Protein AF-A0A6J5Y1E9-F1 (afdb_monomer_lite)

InterPro domains:
  IPR005162 Retrotransposon-derived protein PEG10, N-terminal capsid-like domain [PF03732] (35-124)

Sequence (134 aa):
MEFPRFCDGDDPLGWIYIAEHYFDYFSVPDAQKVKLASFHMEREALQWFQWLDCIHCFPRWEDFSKALCQEFGSSDLEGCAESLLKLKQTGSLRDYISEFRCLANRTRDMTPSILRSCFIGGLKKELRHDVKLL

Secondary structure (DSSP, 8-state):
-PPPPB-TT--HHHHHHHHHHHHHHTT--HHHHHHHHHTTB-HHHHHHHHHHHHH----SHHHHHHHHHHHHS-TTHHHHHHHHHH----S-HHHHHHHHHHHHHT-TT--HHHHHHHHHHHS-HHHHHHHHT-

Radius of gyration: 18.31 Å; chains: 1; bounding box: 54×23×41 Å

Foldseek 3Di:
DDQAADEAPDALLVNLVSLVVVCVVVVPDQQCSVVSRLVRYDDPRVVVVVVCVVVDDDSGPVVVSVVCCVVRNDPCLVCLVVCLQVAAPPDDPVVSVVSLVVSVSSHPPDDPVRSVVSSLVRYDPVVSVVVVVD

pLDDT: mean 83.64, std 11.68, range [48.41, 96.94]

Organism: Prunus armeniaca (NCBI:txid36596)

Structure (mmCIF, N/CA/C/O backbone):
data_AF-A0A6J5Y1E9-F1
#
_entry.id   AF-A0A6J5Y1E9-F1
#
loop_
_atom_site.group_PDB
_atom_site.id
_atom_site.type_symbol
_atom_site.label_atom_id
_atom_site.label_alt_id
_atom_site.label_comp_id
_atom_site.label_asym_id
_atom_site.label_entity_id
_atom_site.label_seq_id
_atom_site.pdbx_PDB_ins_code
_atom_site.Cartn_x
_atom_site.Cartn_y
_atom_site.Cartn_z
_atom_site.occupancy
_atom_site.B_iso_or_equiv
_atom_site.auth_seq_id
_atom_site.auth_comp_id
_atom_site.auth_asym_id
_atom_site.auth_atom_id
_atom_site.pdbx_PDB_model_num
ATOM 1 N N . MET A 1 1 ? -1.036 11.986 -12.984 1.00 78.69 1 MET A N 1
ATOM 2 C CA . MET A 1 1 ? -0.852 11.374 -11.654 1.00 78.69 1 MET A CA 1
ATOM 3 C C . MET A 1 1 ? 0.569 10.853 -11.624 1.00 78.69 1 MET A C 1
ATOM 5 O O . MET A 1 1 ? 0.957 10.192 -12.580 1.00 78.69 1 MET A O 1
ATOM 9 N N . GLU A 1 2 ? 1.351 11.235 -10.621 1.00 88.62 2 GLU A N 1
ATOM 10 C CA . GLU A 1 2 ? 2.734 10.770 -10.459 1.00 88.62 2 GLU A CA 1
ATOM 11 C C . GLU A 1 2 ? 2.762 9.517 -9.582 1.00 88.62 2 GLU A C 1
ATOM 13 O O . GLU A 1 2 ? 1.841 9.296 -8.791 1.00 88.62 2 GLU A O 1
ATOM 18 N N . PHE A 1 3 ? 3.782 8.678 -9.758 1.00 93.75 3 PHE A N 1
ATOM 19 C CA . PHE A 1 3 ? 3.959 7.489 -8.932 1.00 93.75 3 PHE A CA 1
ATOM 20 C C . PHE A 1 3 ? 4.412 7.908 -7.519 1.00 93.75 3 PHE A C 1
ATOM 22 O O . PHE A 1 3 ? 5.233 8.824 -7.399 1.00 93.75 3 PHE A O 1
ATOM 29 N N . PRO A 1 4 ? 3.878 7.302 -6.440 1.00 94.12 4 PRO A N 1
ATOM 30 C CA . PRO A 1 4 ? 4.185 7.733 -5.080 1.00 94.12 4 PRO A CA 1
ATOM 31 C C . PRO A 1 4 ? 5.651 7.471 -4.720 1.00 94.12 4 PRO A C 1
ATOM 33 O O . PRO A 1 4 ? 6.209 6.422 -5.040 1.00 94.12 4 PRO A O 1
ATOM 36 N N . ARG A 1 5 ? 6.264 8.404 -3.988 1.00 95.25 5 ARG A N 1
ATOM 37 C CA . ARG A 1 5 ? 7.600 8.218 -3.408 1.00 95.25 5 ARG A CA 1
ATOM 38 C C . ARG A 1 5 ? 7.533 7.465 -2.087 1.00 95.25 5 ARG A C 1
ATOM 40 O O . ARG A 1 5 ? 6.518 7.561 -1.404 1.00 95.25 5 ARG A O 1
ATOM 47 N N . PHE A 1 6 ? 8.597 6.734 -1.774 1.00 95.44 6 PHE A N 1
ATOM 48 C CA . PHE A 1 6 ? 8.753 6.000 -0.522 1.00 95.44 6 PHE A CA 1
ATOM 49 C C . PHE A 1 6 ? 10.094 6.338 0.127 1.00 95.44 6 PHE A C 1
ATOM 51 O O . PHE A 1 6 ? 11.146 6.186 -0.505 1.00 95.44 6 PHE A O 1
ATOM 58 N N . CYS A 1 7 ? 10.060 6.780 1.379 1.00 91.19 7 CYS A N 1
ATOM 59 C CA . CYS A 1 7 ? 11.239 7.038 2.196 1.00 91.19 7 CYS A CA 1
ATOM 60 C C . CYS A 1 7 ? 11.124 6.407 3.594 1.00 91.19 7 CYS A C 1
ATOM 62 O O . CYS A 1 7 ? 10.156 5.723 3.925 1.00 91.19 7 CYS A O 1
ATOM 64 N N . ASP A 1 8 ? 12.165 6.595 4.405 1.00 79.56 8 ASP A N 1
ATOM 65 C CA . ASP A 1 8 ? 12.201 6.114 5.782 1.00 79.56 8 ASP A CA 1
ATOM 66 C C . ASP A 1 8 ? 11.055 6.702 6.624 1.00 79.56 8 ASP A C 1
ATOM 68 O O . ASP A 1 8 ? 10.787 7.903 6.594 1.00 79.56 8 ASP A O 1
ATOM 72 N N . GLY A 1 9 ? 10.371 5.840 7.381 1.00 79.88 9 GLY A N 1
ATOM 73 C CA . GLY A 1 9 ? 9.253 6.222 8.251 1.00 79.88 9 GLY A CA 1
ATOM 74 C C . GLY A 1 9 ? 7.883 6.325 7.568 1.00 79.88 9 GLY A C 1
ATOM 75 O O . GLY A 1 9 ? 6.890 6.542 8.267 1.00 79.88 9 GLY A O 1
ATOM 76 N N . ASP A 1 10 ? 7.800 6.141 6.247 1.00 85.88 10 ASP A N 1
ATOM 77 C CA . ASP A 1 10 ? 6.521 6.035 5.540 1.00 85.88 10 ASP A CA 1
ATOM 78 C C . ASP A 1 10 ? 5.769 4.744 5.909 1.00 85.88 10 ASP A C 1
ATOM 80 O O . ASP A 1 10 ? 6.364 3.729 6.267 1.00 85.88 10 ASP A O 1
ATOM 84 N N . ASP A 1 11 ? 4.436 4.759 5.781 1.00 85.06 11 ASP A N 1
ATOM 85 C CA . ASP A 1 11 ? 3.608 3.557 5.931 1.00 85.06 11 ASP A CA 1
ATOM 86 C C . ASP A 1 11 ? 3.716 2.682 4.666 1.00 85.06 11 ASP A C 1
ATOM 88 O O . ASP A 1 11 ? 3.128 3.034 3.632 1.00 85.06 11 ASP A O 1
ATOM 92 N N . PRO A 1 12 ? 4.407 1.523 4.716 1.00 89.38 12 PRO A N 1
ATOM 93 C CA . PRO A 1 12 ? 4.584 0.684 3.537 1.00 89.38 12 PRO A CA 1
ATOM 94 C C . PRO A 1 12 ? 3.251 0.147 3.010 1.00 89.38 12 PRO A C 1
ATOM 96 O O . PRO A 1 12 ? 3.103 -0.018 1.801 1.00 89.38 12 PRO A O 1
ATOM 99 N N . LEU A 1 13 ? 2.254 -0.093 3.873 1.00 85.62 13 LEU A N 1
ATOM 100 C CA . LEU A 1 13 ? 0.940 -0.585 3.442 1.00 85.62 13 LEU A CA 1
ATOM 101 C C . LEU A 1 13 ? 0.182 0.482 2.658 1.00 85.62 13 LEU A C 1
ATOM 103 O O . LEU A 1 13 ? -0.348 0.201 1.581 1.00 85.62 13 LEU A O 1
ATOM 107 N N . GLY A 1 14 ? 0.154 1.705 3.189 1.00 87.25 14 GLY A N 1
ATOM 108 C CA . GLY A 1 14 ? -0.452 2.848 2.515 1.00 87.25 14 GLY A CA 1
ATOM 109 C C . GLY A 1 14 ? 0.214 3.132 1.171 1.00 87.25 14 GLY A C 1
ATOM 110 O O . GLY A 1 14 ? -0.473 3.349 0.172 1.00 87.25 14 GLY A O 1
ATOM 111 N N . TRP A 1 15 ? 1.544 3.061 1.118 1.00 93.31 15 TRP A N 1
ATOM 112 C CA . TRP A 1 15 ? 2.289 3.268 -0.118 1.00 93.31 15 TRP A CA 1
ATOM 113 C C . TRP A 1 15 ? 2.018 2.175 -1.165 1.00 93.31 15 TRP A C 1
ATOM 115 O O . TRP A 1 15 ? 1.703 2.503 -2.311 1.00 93.31 15 TRP A O 1
ATOM 125 N N . ILE A 1 16 ? 2.043 0.892 -0.771 1.00 92.19 16 ILE A N 1
ATOM 126 C CA . ILE A 1 16 ? 1.704 -0.245 -1.650 1.00 92.19 16 ILE A CA 1
ATOM 127 C C . ILE A 1 16 ? 0.298 -0.075 -2.233 1.00 92.19 16 ILE A C 1
ATOM 129 O O . ILE A 1 16 ? 0.118 -0.229 -3.437 1.00 92.19 16 ILE A O 1
ATOM 133 N N . TYR A 1 17 ? -0.684 0.303 -1.411 1.00 89.62 17 TYR A N 1
ATOM 134 C CA . TYR A 1 17 ? -2.064 0.504 -1.860 1.00 89.62 17 TYR A CA 1
ATOM 135 C C . TYR A 1 17 ? -2.182 1.578 -2.954 1.00 89.62 17 TYR A C 1
ATOM 137 O O . TYR A 1 17 ? -2.921 1.409 -3.928 1.00 89.62 17 TYR A O 1
ATOM 145 N N . ILE A 1 18 ? -1.455 2.691 -2.810 1.00 93.38 18 ILE A N 1
ATOM 146 C CA . ILE A 1 18 ? -1.438 3.766 -3.813 1.00 93.38 18 ILE A CA 1
ATOM 147 C C . ILE A 1 18 ? -0.707 3.300 -5.079 1.00 93.38 18 ILE A C 1
ATOM 149 O O . ILE A 1 18 ? -1.177 3.565 -6.187 1.00 93.38 18 ILE A O 1
ATOM 153 N N . ALA A 1 19 ? 0.410 2.582 -4.933 1.00 95.69 19 ALA A N 1
ATOM 154 C CA . ALA A 1 19 ? 1.153 2.015 -6.054 1.00 95.69 19 ALA A CA 1
ATOM 155 C C . ALA A 1 19 ? 0.301 1.023 -6.866 1.00 95.69 19 ALA A C 1
ATOM 157 O O . ALA A 1 19 ? 0.292 1.088 -8.093 1.00 95.69 19 ALA A O 1
ATOM 158 N N . GLU A 1 20 ? -0.472 0.159 -6.208 1.00 94.44 20 GLU A N 1
ATOM 159 C CA . GLU A 1 20 ? -1.371 -0.794 -6.870 1.00 94.44 20 GLU A CA 1
ATOM 160 C C . GLU A 1 20 ? -2.484 -0.099 -7.657 1.00 94.44 20 GLU A C 1
ATOM 162 O O . GLU A 1 20 ? -2.726 -0.460 -8.808 1.00 94.44 20 GLU A O 1
ATOM 167 N N . HIS A 1 21 ? -3.089 0.955 -7.097 1.00 93.94 21 HIS A N 1
ATOM 168 C CA . HIS A 1 21 ? -4.046 1.791 -7.831 1.00 93.94 21 HIS A CA 1
ATOM 169 C C . HIS A 1 21 ? -3.415 2.464 -9.048 1.00 93.94 21 HIS A C 1
ATOM 171 O O . HIS A 1 21 ? -4.034 2.532 -10.109 1.00 93.94 21 HIS A O 1
ATOM 177 N N . TYR A 1 22 ? -2.184 2.959 -8.907 1.00 96.62 22 TYR A N 1
ATOM 178 C CA . TYR A 1 22 ? -1.448 3.525 -10.030 1.00 96.62 22 TYR A CA 1
ATOM 179 C C . TYR A 1 22 ? -1.234 2.469 -11.119 1.00 96.62 22 TYR A C 1
ATOM 181 O O . TYR A 1 22 ? -1.493 2.725 -12.295 1.00 96.62 22 TYR A O 1
ATOM 189 N N . PHE A 1 23 ? -0.776 1.273 -10.743 1.00 96.62 23 PHE A N 1
ATOM 190 C CA . PHE A 1 23 ? -0.523 0.203 -11.698 1.00 96.62 23 PHE A CA 1
ATOM 191 C C . PHE A 1 23 ? -1.782 -0.234 -12.441 1.00 96.62 23 PHE A C 1
ATOM 193 O O . PHE A 1 23 ? -1.705 -0.447 -13.647 1.00 96.62 23 PHE A O 1
ATOM 200 N N . ASP A 1 24 ? -2.912 -0.346 -11.747 1.00 96.19 24 ASP A N 1
ATOM 201 C CA . ASP A 1 24 ? -4.198 -0.689 -12.353 1.00 96.19 24 ASP A CA 1
ATOM 202 C C . ASP A 1 24 ? -4.646 0.394 -13.345 1.00 96.19 24 ASP A C 1
ATOM 204 O O . ASP A 1 24 ? -4.855 0.123 -14.530 1.00 96.19 24 ASP A O 1
ATOM 208 N N . TYR A 1 25 ? -4.656 1.656 -12.901 1.00 96.25 25 TYR A N 1
ATOM 209 C CA . TYR A 1 25 ? -5.093 2.791 -13.715 1.00 96.25 25 TYR A CA 1
ATOM 210 C C . TYR A 1 25 ? -4.272 2.959 -15.002 1.00 96.25 25 TYR A C 1
ATOM 212 O O . TYR A 1 25 ? -4.825 3.234 -16.067 1.00 96.25 25 TYR A O 1
ATOM 220 N N . PHE A 1 26 ? -2.950 2.790 -14.921 1.00 96.94 26 PHE A N 1
ATOM 221 C CA . PHE A 1 26 ? -2.052 2.902 -16.074 1.00 96.94 26 PHE A CA 1
ATOM 222 C C . PHE A 1 26 ? -1.784 1.563 -16.775 1.00 96.94 26 PHE A C 1
ATOM 224 O O . PHE A 1 26 ? -1.006 1.531 -17.728 1.00 96.94 26 PHE A O 1
ATOM 231 N N . SER A 1 27 ? -2.414 0.469 -16.327 1.00 96.50 27 SER A N 1
ATOM 232 C CA . SER A 1 27 ? -2.208 -0.889 -16.852 1.00 96.50 27 SER A CA 1
ATOM 233 C C . SER A 1 27 ? -0.724 -1.279 -16.932 1.00 96.50 27 SER A C 1
ATOM 235 O O . SER A 1 27 ? -0.247 -1.808 -17.939 1.00 96.50 27 SER A O 1
ATOM 237 N N . VAL A 1 28 ? 0.028 -0.987 -15.867 1.00 96.44 28 VAL A N 1
ATOM 238 C CA . VAL A 1 28 ? 1.468 -1.257 -15.793 1.00 96.44 28 VAL A CA 1
ATOM 239 C C . VAL A 1 28 ? 1.707 -2.773 -15.784 1.00 96.44 28 VAL A C 1
ATOM 241 O O . VAL A 1 28 ? 1.202 -3.456 -14.887 1.00 96.44 28 VAL A O 1
ATOM 244 N N . PRO A 1 29 ? 2.499 -3.322 -16.727 1.00 95.75 29 PRO A N 1
ATOM 245 C CA . PRO A 1 29 ? 2.790 -4.752 -16.768 1.00 95.75 29 PRO A CA 1
ATOM 246 C C . PRO A 1 29 ? 3.474 -5.236 -15.486 1.00 95.75 29 PRO A C 1
ATOM 248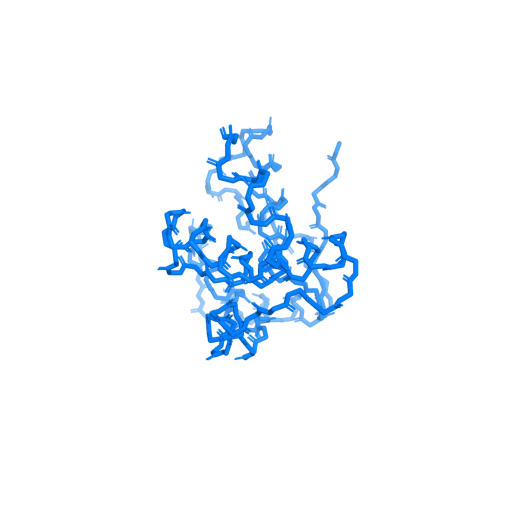 O O . PRO A 1 29 ? 4.388 -4.577 -14.991 1.00 95.75 29 PRO A O 1
ATOM 251 N N . ASP A 1 30 ? 3.109 -6.425 -14.996 1.00 92.00 30 ASP A N 1
ATOM 252 C CA . ASP A 1 30 ? 3.655 -6.992 -13.750 1.00 92.00 30 ASP A CA 1
ATOM 253 C C . ASP A 1 30 ? 5.187 -6.999 -13.706 1.00 92.00 30 ASP A C 1
ATOM 255 O O . ASP A 1 30 ? 5.783 -6.610 -12.702 1.00 92.00 30 ASP A O 1
ATOM 259 N N . ALA A 1 31 ? 5.825 -7.345 -14.827 1.00 91.06 31 ALA A N 1
ATOM 260 C CA . ALA A 1 31 ? 7.280 -7.382 -14.963 1.00 91.06 31 ALA A CA 1
ATOM 261 C C . ALA A 1 31 ? 7.964 -6.005 -14.813 1.00 91.06 31 ALA A C 1
ATOM 263 O O . ALA A 1 31 ? 9.180 -5.937 -14.652 1.00 91.06 31 ALA A O 1
ATOM 264 N N . GLN A 1 32 ? 7.211 -4.904 -14.896 1.00 93.56 32 GLN A N 1
ATOM 265 C CA . GLN A 1 32 ? 7.728 -3.538 -14.779 1.00 93.56 32 GLN A CA 1
ATOM 266 C C . GLN A 1 32 ? 7.437 -2.901 -13.416 1.00 93.56 32 GLN A C 1
ATOM 268 O O . GLN A 1 32 ? 8.093 -1.921 -13.071 1.00 93.56 32 GLN A O 1
ATOM 273 N N . LYS A 1 33 ? 6.504 -3.451 -12.625 1.00 95.06 33 LYS A N 1
ATOM 274 C CA . LYS A 1 33 ? 6.029 -2.846 -11.366 1.00 95.06 33 LYS A CA 1
ATOM 275 C C . LYS A 1 33 ? 7.154 -2.584 -10.368 1.00 95.06 33 LYS A C 1
ATOM 277 O O . LYS A 1 33 ? 7.313 -1.455 -9.918 1.00 95.06 33 LYS A O 1
ATOM 282 N N . VAL A 1 34 ? 7.970 -3.601 -10.075 1.00 94.00 34 VAL A N 1
ATOM 283 C CA . VAL A 1 34 ? 9.090 -3.491 -9.117 1.00 94.00 34 VAL A CA 1
ATOM 284 C C . VAL A 1 34 ? 10.113 -2.460 -9.588 1.00 94.00 34 VAL A C 1
ATOM 286 O O . VAL A 1 34 ? 10.532 -1.601 -8.821 1.00 94.00 34 VAL A O 1
ATOM 289 N N . LYS A 1 35 ? 10.457 -2.487 -10.879 1.00 91.88 35 LYS A N 1
ATOM 290 C CA . LYS A 1 35 ? 11.413 -1.542 -11.463 1.00 91.88 35 LYS A CA 1
ATOM 291 C C . LYS A 1 35 ? 10.890 -0.102 -11.455 1.00 91.88 35 LYS A C 1
ATOM 293 O O . LYS A 1 35 ? 11.650 0.831 -11.216 1.00 91.88 35 LYS A O 1
ATOM 298 N N . LEU A 1 36 ? 9.596 0.094 -11.705 1.00 94.88 36 LEU A N 1
ATOM 299 C CA . LEU A 1 36 ? 8.969 1.411 -11.613 1.00 94.88 36 LEU A CA 1
ATOM 300 C C . LEU A 1 36 ? 8.976 1.924 -10.165 1.00 94.88 36 LEU A C 1
ATOM 302 O O . LEU A 1 36 ? 9.366 3.066 -9.919 1.00 94.88 36 LEU A O 1
ATOM 306 N N . ALA A 1 37 ? 8.613 1.060 -9.218 1.00 94.81 37 ALA A N 1
ATOM 307 C CA . ALA A 1 37 ? 8.656 1.341 -7.790 1.00 94.81 37 ALA A CA 1
ATOM 308 C C . ALA A 1 37 ? 10.057 1.736 -7.305 1.00 94.81 37 ALA A C 1
ATOM 310 O O . ALA A 1 37 ? 10.195 2.736 -6.604 1.00 94.81 37 ALA A O 1
ATOM 311 N N . SER A 1 38 ? 11.101 1.020 -7.733 1.00 92.25 38 SER A N 1
ATOM 312 C CA . SER A 1 38 ? 12.475 1.296 -7.298 1.00 92.25 38 SER A CA 1
ATOM 313 C C . SER A 1 38 ? 12.980 2.684 -7.687 1.00 92.25 38 SER A C 1
ATOM 315 O O . SER A 1 38 ? 13.793 3.258 -6.971 1.00 92.25 38 SER A O 1
ATOM 317 N N . PHE A 1 39 ? 12.484 3.265 -8.789 1.00 93.50 39 PHE A N 1
ATOM 318 C CA . PHE A 1 39 ? 12.851 4.635 -9.176 1.00 93.50 39 PHE A CA 1
ATOM 319 C C . PHE A 1 39 ? 12.335 5.704 -8.210 1.00 93.50 39 PHE A C 1
ATOM 321 O O . PHE A 1 39 ? 12.815 6.833 -8.243 1.00 93.50 39 PHE A O 1
ATOM 328 N N . HIS A 1 40 ? 11.358 5.359 -7.374 1.00 95.38 40 HIS A N 1
ATOM 329 C CA . HIS A 1 40 ? 10.692 6.278 -6.457 1.00 95.38 40 HIS A CA 1
ATOM 330 C C . HIS A 1 40 ? 11.029 5.971 -4.992 1.00 95.38 40 HIS A C 1
ATOM 332 O O . HIS A 1 40 ? 10.393 6.508 -4.086 1.00 95.38 40 HIS A O 1
ATOM 338 N N . MET A 1 41 ? 12.034 5.121 -4.764 1.00 94.12 41 MET A N 1
ATOM 339 C CA . MET A 1 41 ? 12.611 4.881 -3.448 1.00 94.12 41 MET A CA 1
ATOM 340 C C . MET A 1 41 ? 13.702 5.901 -3.166 1.00 94.12 41 MET A C 1
ATOM 342 O O . MET A 1 41 ? 14.577 6.148 -3.997 1.00 94.12 41 MET A O 1
ATOM 346 N N . GLU A 1 42 ? 13.669 6.477 -1.972 1.00 94.00 42 GLU A N 1
ATOM 347 C CA . GLU A 1 42 ? 14.630 7.482 -1.539 1.00 94.00 42 GLU A CA 1
ATOM 348 C C . GLU A 1 42 ? 15.330 7.048 -0.243 1.00 94.00 42 GLU A C 1
ATOM 350 O O . GLU A 1 42 ? 14.818 6.245 0.537 1.00 94.00 42 GLU A O 1
ATOM 355 N N . ARG A 1 43 ? 16.517 7.616 0.007 1.00 92.81 43 ARG A N 1
ATOM 356 C CA . ARG A 1 43 ? 17.247 7.500 1.283 1.00 92.81 43 ARG A CA 1
ATOM 357 C C . ARG A 1 43 ? 17.532 6.048 1.693 1.00 92.81 43 ARG A C 1
ATOM 359 O O . ARG A 1 43 ? 18.202 5.328 0.955 1.00 92.81 43 ARG A O 1
ATOM 366 N N . GLU A 1 44 ? 17.119 5.646 2.891 1.00 91.62 44 GLU A N 1
ATOM 367 C CA . GLU A 1 44 ? 17.346 4.308 3.438 1.00 91.62 44 GLU A CA 1
ATOM 368 C C . GLU A 1 44 ? 16.636 3.231 2.610 1.00 91.62 44 GLU A C 1
ATOM 370 O O . GLU A 1 44 ? 17.241 2.206 2.308 1.00 91.62 44 GLU A O 1
ATOM 375 N N . ALA A 1 45 ? 15.422 3.506 2.117 1.00 92.44 45 ALA A N 1
ATOM 376 C CA . ALA A 1 45 ? 14.697 2.585 1.244 1.00 92.44 45 ALA A CA 1
ATOM 377 C C . ALA A 1 45 ? 15.440 2.304 -0.070 1.00 92.44 45 ALA A C 1
ATOM 379 O O . ALA A 1 45 ? 15.456 1.168 -0.546 1.00 92.44 45 ALA A O 1
ATOM 380 N N . LEU A 1 46 ? 16.111 3.313 -0.636 1.00 92.75 46 LEU A N 1
ATOM 381 C CA . LEU A 1 46 ? 16.942 3.124 -1.826 1.00 92.75 46 LEU A CA 1
ATOM 382 C C . LEU A 1 46 ? 18.174 2.260 -1.532 1.00 92.75 46 LEU A C 1
ATOM 384 O O . LEU A 1 46 ? 18.496 1.373 -2.319 1.00 92.75 46 LEU A O 1
ATOM 388 N N . GLN A 1 47 ? 18.858 2.502 -0.410 1.00 91.31 47 GLN A N 1
ATOM 389 C CA . GLN A 1 47 ? 20.028 1.712 -0.004 1.00 91.31 47 GLN A CA 1
ATOM 390 C C . GLN A 1 47 ? 19.654 0.246 0.243 1.00 91.31 47 GLN A C 1
ATOM 392 O O . GLN A 1 47 ? 20.342 -0.658 -0.232 1.00 91.31 47 GLN A O 1
ATOM 397 N N . TRP A 1 48 ? 18.531 0.015 0.921 1.00 90.94 48 TRP A N 1
ATOM 398 C CA . TRP A 1 48 ? 17.962 -1.312 1.130 1.00 90.94 48 TRP A CA 1
ATOM 399 C C . TRP A 1 48 ? 17.652 -2.014 -0.194 1.00 90.94 48 TRP A C 1
ATOM 401 O O . TRP A 1 48 ? 18.062 -3.157 -0.398 1.00 90.94 48 TRP A O 1
ATOM 411 N N . PHE A 1 49 ? 17.006 -1.318 -1.135 1.00 89.81 49 PHE A N 1
ATOM 412 C CA . PHE A 1 49 ? 16.703 -1.888 -2.445 1.00 89.81 49 PHE A CA 1
ATOM 413 C C . PHE A 1 49 ? 17.968 -2.223 -3.241 1.00 89.81 49 PHE A C 1
ATOM 415 O O . PHE A 1 49 ? 18.037 -3.284 -3.852 1.00 89.81 49 PHE A O 1
ATOM 422 N N . GLN A 1 50 ? 18.988 -1.360 -3.211 1.00 89.69 50 GLN A N 1
ATOM 423 C CA . GLN A 1 50 ? 20.273 -1.619 -3.869 1.00 89.69 50 GLN A CA 1
ATOM 424 C C . GLN A 1 50 ? 20.975 -2.854 -3.300 1.00 89.69 50 GLN A C 1
ATOM 426 O O . GLN A 1 50 ? 21.534 -3.649 -4.057 1.00 89.69 50 GLN A O 1
ATOM 431 N N . TRP A 1 51 ? 20.945 -3.026 -1.975 1.00 87.12 51 TRP A N 1
ATOM 432 C CA . TRP A 1 51 ? 21.477 -4.222 -1.330 1.00 87.12 51 TRP A CA 1
ATOM 433 C C . TRP A 1 51 ? 20.693 -5.469 -1.750 1.00 87.12 51 TRP A C 1
ATOM 435 O O . TRP A 1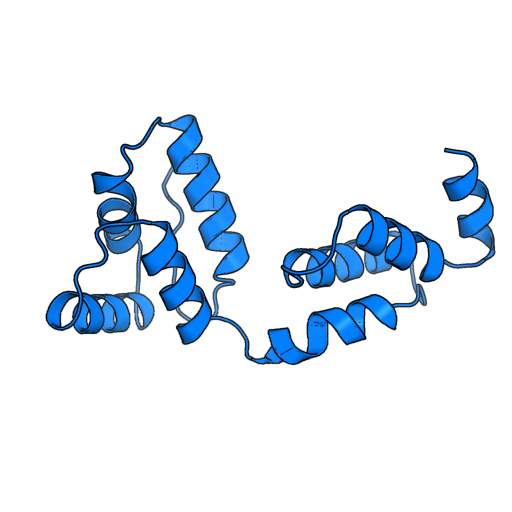 51 ? 21.309 -6.459 -2.142 1.00 87.12 51 TRP A O 1
ATOM 445 N N . LEU A 1 52 ? 19.358 -5.394 -1.750 1.00 82.81 52 LEU A N 1
ATOM 446 C CA . LEU A 1 52 ? 18.483 -6.4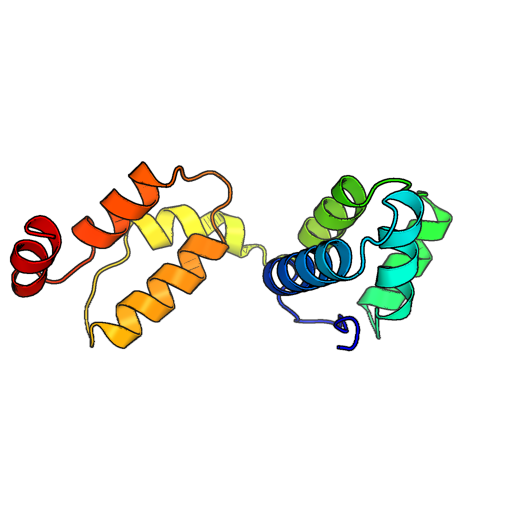82 -2.183 1.00 82.81 52 LEU A CA 1
ATOM 447 C C . LEU A 1 52 ? 18.706 -6.876 -3.637 1.00 82.81 52 LEU A C 1
ATOM 449 O O . LEU A 1 52 ? 18.869 -8.059 -3.889 1.00 82.81 52 LEU A O 1
ATOM 453 N N . ASP A 1 53 ? 18.792 -5.927 -4.568 1.00 81.62 53 ASP A N 1
ATOM 454 C CA . ASP A 1 53 ? 19.010 -6.202 -5.997 1.00 81.62 53 ASP A CA 1
ATOM 455 C C . ASP A 1 53 ? 20.335 -6.955 -6.250 1.00 81.62 53 ASP A C 1
ATOM 457 O O . ASP A 1 53 ? 20.444 -7.751 -7.183 1.00 81.62 53 ASP A O 1
ATOM 461 N N . CYS A 1 54 ? 21.331 -6.787 -5.368 1.00 78.25 54 CYS A N 1
ATOM 462 C CA . CYS A 1 54 ? 22.597 -7.525 -5.431 1.00 78.25 54 CYS A CA 1
ATOM 463 C C . CYS A 1 54 ? 22.489 -8.991 -4.974 1.00 78.25 54 CYS A C 1
ATOM 465 O O . CYS A 1 54 ? 23.304 -9.816 -5.390 1.00 78.25 54 CYS A O 1
ATOM 467 N N . ILE A 1 55 ? 21.532 -9.322 -4.102 1.00 72.38 55 ILE A N 1
ATOM 468 C CA . ILE A 1 55 ? 21.390 -10.660 -3.494 1.00 72.38 55 ILE A CA 1
ATOM 469 C C . ILE A 1 55 ? 20.170 -11.431 -4.011 1.00 72.38 55 ILE A C 1
ATOM 471 O O . ILE A 1 55 ? 20.170 -12.662 -4.031 1.00 72.38 55 ILE A O 1
ATOM 475 N N . HIS A 1 56 ? 19.140 -10.715 -4.451 1.00 67.44 56 HIS A N 1
ATOM 476 C CA . HIS A 1 56 ? 17.838 -11.222 -4.840 1.00 67.44 56 HIS A CA 1
ATOM 477 C C . HIS A 1 56 ? 17.245 -10.355 -5.949 1.00 67.44 56 HIS A C 1
ATOM 479 O O . HIS A 1 56 ? 17.054 -9.154 -5.804 1.00 67.44 56 HIS A O 1
ATOM 485 N N . CYS A 1 57 ? 16.845 -10.991 -7.046 1.00 67.94 57 CYS A N 1
ATOM 486 C CA . CYS A 1 57 ? 15.962 -10.346 -8.005 1.00 67.94 57 CYS A CA 1
ATOM 487 C C . CYS A 1 57 ? 14.521 -10.653 -7.581 1.00 67.94 57 CYS A C 1
ATOM 489 O O . CYS A 1 57 ? 14.169 -11.828 -7.466 1.00 67.94 57 CYS A O 1
ATOM 491 N N . PHE A 1 58 ? 13.691 -9.634 -7.345 1.00 67.50 58 PHE A N 1
ATOM 492 C CA . PHE A 1 58 ? 12.246 -9.819 -7.182 1.00 67.50 58 PHE A CA 1
ATOM 493 C C . PHE A 1 58 ? 11.564 -9.667 -8.544 1.00 67.50 58 PHE A C 1
ATOM 495 O O . PHE A 1 58 ? 11.240 -8.547 -8.943 1.00 67.50 58 PHE A O 1
ATOM 502 N N . PRO A 1 59 ? 11.303 -10.760 -9.287 1.00 69.56 59 PRO A N 1
ATOM 503 C CA . PRO A 1 59 ? 10.590 -10.655 -10.556 1.00 69.56 59 PRO A CA 1
ATOM 504 C C . PRO A 1 59 ? 9.109 -10.303 -10.366 1.00 69.56 59 PRO A C 1
ATOM 506 O O . PRO A 1 59 ? 8.433 -9.974 -11.338 1.00 69.56 59 PRO A O 1
ATOM 509 N N . ARG A 1 60 ? 8.581 -10.418 -9.140 1.00 87.88 60 ARG A N 1
ATOM 510 C CA . ARG A 1 60 ? 7.156 -10.278 -8.836 1.00 87.88 60 ARG A CA 1
ATOM 511 C C . ARG A 1 60 ? 6.926 -9.199 -7.792 1.00 87.88 60 ARG A C 1
ATOM 513 O O . ARG A 1 60 ? 7.588 -9.171 -6.758 1.00 87.88 60 ARG A O 1
ATOM 520 N N . TRP A 1 61 ? 5.926 -8.364 -8.065 1.00 93.12 61 TRP A N 1
ATOM 521 C CA . TRP A 1 61 ? 5.461 -7.319 -7.156 1.00 93.12 61 TRP A CA 1
ATOM 522 C C . TRP A 1 61 ? 5.145 -7.872 -5.765 1.00 93.12 61 TRP A C 1
ATOM 524 O O . TRP A 1 61 ? 5.659 -7.350 -4.788 1.00 93.12 61 TRP A O 1
ATOM 534 N N . GLU A 1 62 ? 4.401 -8.977 -5.676 1.00 89.19 62 GLU A N 1
ATOM 535 C CA . GLU A 1 62 ? 3.986 -9.568 -4.396 1.00 89.19 62 GLU A CA 1
ATOM 536 C C . GLU A 1 62 ? 5.151 -9.890 -3.451 1.00 89.19 62 GLU A C 1
ATOM 538 O O . GLU A 1 62 ? 5.033 -9.706 -2.239 1.00 89.19 62 GLU A O 1
ATOM 543 N N . ASP A 1 63 ? 6.268 -10.380 -3.991 1.00 88.00 63 ASP A N 1
ATOM 544 C CA . ASP A 1 63 ? 7.438 -10.746 -3.192 1.00 88.00 63 ASP A CA 1
ATOM 545 C C . ASP A 1 63 ? 8.165 -9.490 -2.699 1.00 88.00 63 ASP A C 1
ATOM 547 O O . ASP A 1 63 ? 8.505 -9.387 -1.519 1.00 88.00 63 ASP A O 1
ATOM 551 N N . PHE A 1 64 ? 8.301 -8.491 -3.573 1.00 91.50 64 PHE A N 1
ATOM 552 C CA . PHE A 1 64 ? 8.834 -7.178 -3.220 1.00 91.50 64 PHE A CA 1
ATOM 553 C C . PHE A 1 64 ? 7.981 -6.476 -2.150 1.00 91.50 64 PHE A C 1
ATOM 555 O O . PHE A 1 64 ? 8.519 -5.995 -1.156 1.00 91.50 64 PHE A O 1
ATOM 562 N N . SER A 1 65 ? 6.652 -6.461 -2.295 1.00 90.56 65 SER A N 1
ATOM 563 C CA . SER A 1 65 ? 5.726 -5.847 -1.334 1.00 90.56 65 SER A CA 1
ATOM 564 C C . SER A 1 65 ? 5.815 -6.496 0.047 1.00 90.56 65 SER A C 1
ATOM 566 O O . SER A 1 65 ? 5.730 -5.811 1.066 1.00 90.56 65 SER A O 1
ATOM 568 N N . LYS A 1 66 ? 5.994 -7.824 0.103 1.00 86.31 66 LYS A N 1
ATOM 569 C CA . LYS A 1 66 ? 6.197 -8.550 1.365 1.00 86.31 66 LYS A CA 1
ATOM 570 C C . LYS A 1 66 ? 7.520 -8.165 2.018 1.00 86.31 66 LYS A C 1
ATOM 572 O O . LYS A 1 66 ? 7.504 -7.841 3.202 1.00 86.31 66 LYS A O 1
ATOM 577 N N . ALA A 1 67 ? 8.618 -8.161 1.261 1.00 88.00 67 ALA A N 1
ATOM 578 C CA . ALA A 1 67 ? 9.931 -7.767 1.768 1.00 88.00 67 ALA A CA 1
ATOM 579 C C . ALA A 1 67 ? 9.928 -6.314 2.275 1.00 88.00 67 ALA A C 1
ATOM 581 O O . ALA A 1 67 ? 10.423 -6.043 3.364 1.00 88.00 67 ALA A O 1
ATOM 582 N N . LEU A 1 68 ? 9.279 -5.400 1.546 1.00 90.06 68 LEU A N 1
ATOM 583 C CA . LEU A 1 68 ? 9.132 -4.000 1.950 1.00 90.06 68 LEU A CA 1
ATOM 584 C C . LEU A 1 68 ? 8.418 -3.869 3.299 1.00 90.06 68 LEU A C 1
ATOM 586 O O . LEU A 1 68 ? 8.865 -3.134 4.174 1.00 90.06 68 LEU A O 1
ATOM 590 N N . CYS A 1 69 ? 7.316 -4.600 3.484 1.00 86.69 69 CYS A N 1
ATOM 591 C CA . CYS A 1 69 ? 6.605 -4.619 4.760 1.00 86.69 69 CYS A CA 1
ATOM 592 C C . CYS A 1 69 ? 7.402 -5.288 5.886 1.00 86.69 69 CYS A C 1
ATOM 594 O O . CYS A 1 69 ? 7.150 -4.975 7.040 1.00 86.69 69 CYS A O 1
ATOM 596 N N . GLN A 1 70 ? 8.301 -6.226 5.589 1.00 85.12 70 GLN A N 1
ATOM 597 C CA . GLN A 1 70 ? 9.146 -6.850 6.611 1.00 85.12 70 GLN A CA 1
ATOM 598 C C . GLN A 1 70 ? 10.241 -5.902 7.095 1.00 85.12 70 GLN A C 1
ATOM 600 O O . GLN A 1 70 ? 10.529 -5.883 8.286 1.00 85.12 70 GLN A O 1
ATOM 605 N N . GLU A 1 71 ? 10.817 -5.114 6.188 1.00 87.81 71 GLU A N 1
ATOM 606 C CA . GLU A 1 71 ? 11.877 -4.164 6.524 1.00 87.81 71 GLU A CA 1
ATOM 607 C C . GLU A 1 71 ? 11.328 -2.892 7.183 1.00 87.81 71 GLU A C 1
ATOM 609 O O . GLU A 1 71 ? 11.794 -2.476 8.239 1.00 87.81 71 GLU A O 1
ATOM 614 N N . PHE A 1 72 ? 10.321 -2.273 6.558 1.00 87.88 72 PHE A N 1
ATOM 615 C CA . PHE A 1 72 ? 9.821 -0.947 6.941 1.00 87.88 72 PHE A CA 1
ATOM 616 C C . PHE A 1 72 ? 8.462 -0.991 7.641 1.00 87.88 72 PHE A C 1
ATOM 618 O O . PHE A 1 72 ? 7.925 0.044 8.036 1.00 87.88 72 PHE A O 1
ATOM 625 N N . GLY A 1 73 ? 7.857 -2.173 7.776 1.00 79.69 73 GLY A N 1
ATOM 626 C CA . GLY A 1 73 ? 6.631 -2.315 8.549 1.00 79.69 73 GLY A CA 1
ATOM 627 C C . GLY A 1 73 ? 6.911 -2.097 10.027 1.00 79.69 73 GLY A C 1
ATOM 628 O O . GLY A 1 73 ? 7.876 -2.617 10.579 1.00 79.69 73 GLY A O 1
ATOM 629 N N . SER A 1 74 ? 6.040 -1.346 10.697 1.00 67.94 74 SER A N 1
ATOM 630 C CA . SER A 1 74 ? 6.106 -1.236 12.150 1.00 67.94 74 SER A CA 1
ATOM 631 C C . SER A 1 74 ? 5.915 -2.622 12.777 1.00 67.94 74 SER A C 1
ATOM 633 O O . SER A 1 74 ? 4.937 -3.312 12.474 1.00 67.94 74 SER A O 1
ATOM 635 N N . SER A 1 75 ? 6.793 -2.997 13.710 1.00 56.44 75 SER A N 1
ATOM 636 C CA . SER A 1 75 ? 6.638 -4.196 14.552 1.00 56.44 75 SER A CA 1
ATOM 637 C C . SER A 1 75 ? 5.301 -4.224 15.307 1.00 56.44 75 SER A C 1
ATOM 639 O O . SER A 1 75 ? 4.826 -5.280 15.708 1.00 56.44 75 SER A O 1
ATOM 641 N N . ASP A 1 76 ? 4.646 -3.067 15.447 1.00 52.84 76 ASP A N 1
ATOM 642 C CA . ASP A 1 76 ? 3.329 -2.888 16.069 1.00 52.84 76 ASP A CA 1
ATOM 643 C C . ASP A 1 76 ? 2.185 -3.632 15.352 1.00 52.84 76 ASP A C 1
ATOM 645 O O . ASP A 1 76 ? 1.074 -3.734 15.886 1.00 52.84 76 ASP A O 1
ATOM 649 N N . LEU A 1 77 ? 2.434 -4.190 14.160 1.00 52.03 77 LEU A N 1
ATOM 650 C CA . LEU A 1 77 ? 1.522 -5.133 13.506 1.00 52.03 77 LEU A CA 1
ATOM 651 C C . LEU A 1 77 ? 1.146 -6.298 14.439 1.00 52.03 77 LEU A C 1
ATOM 653 O O . LEU A 1 77 ? -0.015 -6.714 14.443 1.00 52.03 77 LEU A O 1
ATOM 657 N N . GLU A 1 78 ? 2.070 -6.736 15.305 1.00 50.03 78 GLU A N 1
ATOM 658 C CA . GLU A 1 78 ? 1.865 -7.822 16.277 1.00 50.03 78 GLU A CA 1
ATOM 659 C C . GLU A 1 78 ? 0.843 -7.502 17.392 1.00 50.03 78 GLU A C 1
ATOM 661 O O . GLU A 1 78 ? 0.449 -8.388 18.144 1.00 50.03 78 GLU A O 1
ATOM 666 N N . GLY A 1 79 ? 0.324 -6.271 17.468 1.00 62.31 79 GLY A N 1
ATOM 667 C CA . GLY A 1 79 ? -0.713 -5.867 18.428 1.00 62.31 79 GLY A CA 1
ATOM 668 C C . GLY A 1 79 ? -1.950 -5.221 17.801 1.00 62.31 79 GLY A C 1
ATOM 669 O O . GLY A 1 79 ? -2.904 -4.905 18.519 1.00 62.31 79 GLY A O 1
ATOM 670 N N . CYS A 1 80 ? -1.976 -5.011 16.480 1.00 68.88 80 CYS A N 1
ATOM 671 C CA . CYS A 1 80 ? -3.065 -4.290 15.811 1.00 68.88 80 CYS A CA 1
ATOM 672 C C . CYS A 1 80 ? -4.398 -5.048 15.897 1.00 68.88 80 CYS A C 1
ATOM 674 O O . CYS A 1 80 ? -5.434 -4.442 16.165 1.00 68.88 80 CYS A O 1
ATOM 676 N N . ALA A 1 81 ? -4.371 -6.377 15.750 1.00 72.25 81 ALA A N 1
ATOM 677 C CA . ALA A 1 81 ? -5.553 -7.229 15.881 1.00 72.25 81 ALA A CA 1
ATOM 678 C C . ALA A 1 81 ? -6.155 -7.170 17.293 1.00 72.25 81 ALA A C 1
ATOM 680 O O . ALA A 1 81 ? -7.362 -6.985 17.457 1.00 72.25 81 ALA A O 1
ATOM 681 N N . GLU A 1 82 ? -5.311 -7.266 18.321 1.00 77.00 82 GLU A N 1
ATOM 682 C CA . GLU A 1 82 ? -5.750 -7.133 19.709 1.00 77.00 82 GLU A CA 1
ATOM 683 C C . GLU A 1 82 ? -6.271 -5.733 20.024 1.00 77.00 82 GLU A C 1
ATOM 685 O O . GLU A 1 82 ? -7.297 -5.587 20.691 1.00 77.00 82 GLU A O 1
ATOM 690 N N . SER A 1 83 ? -5.575 -4.707 19.536 1.00 81.69 83 SER A N 1
ATOM 691 C CA . SER A 1 83 ? -5.961 -3.308 19.713 1.00 81.69 83 SER A CA 1
ATOM 692 C C . SER A 1 83 ? -7.312 -3.037 19.057 1.00 81.69 83 SER A C 1
ATOM 694 O O . SER A 1 83 ? -8.178 -2.421 19.674 1.00 81.69 83 SER A O 1
ATOM 696 N N . LEU A 1 84 ? -7.553 -3.587 17.861 1.00 84.25 84 LEU A N 1
ATOM 697 C CA . LEU A 1 84 ? -8.832 -3.477 17.161 1.00 84.25 84 LEU A CA 1
ATOM 698 C C . LEU A 1 84 ? -9.966 -4.187 17.916 1.00 84.25 84 LEU A C 1
ATOM 700 O O . LEU A 1 84 ? -11.062 -3.639 18.034 1.00 84.25 84 LEU A O 1
ATOM 704 N N . LEU A 1 85 ? -9.710 -5.379 18.469 1.00 82.75 85 LEU A N 1
ATOM 705 C CA . LEU A 1 85 ? -10.683 -6.119 19.288 1.00 82.75 85 LEU A CA 1
ATOM 706 C C . LEU A 1 85 ? -11.045 -5.366 20.578 1.00 82.75 85 LEU A C 1
ATOM 708 O O . LEU A 1 85 ? -12.196 -5.395 21.029 1.00 82.75 85 LEU A O 1
ATOM 712 N N . LYS A 1 86 ? -10.063 -4.685 21.179 1.00 87.06 86 LYS A N 1
ATOM 713 C CA . LYS A 1 86 ? -10.218 -3.917 22.422 1.00 87.06 86 LYS A CA 1
ATOM 714 C C . LYS A 1 86 ? -10.737 -2.494 22.184 1.00 87.06 86 LYS A C 1
ATOM 716 O O . LYS A 1 86 ? -11.188 -1.871 23.145 1.00 87.06 86 LYS A O 1
ATOM 721 N N . LEU A 1 87 ? -10.741 -1.996 20.944 1.00 89.06 87 LEU A N 1
ATOM 722 C CA . LEU A 1 87 ? -11.100 -0.616 20.622 1.00 89.06 87 LEU A CA 1
ATOM 723 C C . LEU A 1 87 ? -12.524 -0.268 21.090 1.00 89.06 87 LEU A C 1
ATOM 725 O O . LEU A 1 87 ? -13.506 -0.946 20.762 1.00 89.06 87 LEU A O 1
ATOM 729 N N . LYS A 1 88 ? -12.644 0.827 21.850 1.00 90.88 88 LYS A N 1
ATOM 730 C CA . LYS A 1 88 ? -13.915 1.387 22.328 1.00 90.88 88 LYS A CA 1
ATOM 731 C C . LYS A 1 88 ? -13.997 2.869 22.001 1.00 90.88 88 LYS A C 1
ATOM 733 O O . LYS A 1 88 ? -13.049 3.613 22.213 1.00 90.88 88 LYS A O 1
ATOM 738 N N . GLN A 1 89 ? -15.167 3.309 21.555 1.00 90.19 89 GLN A N 1
ATOM 739 C CA . GLN A 1 89 ? -15.452 4.722 21.356 1.00 90.19 89 GLN A CA 1
ATOM 740 C C . GLN A 1 89 ? -15.530 5.438 22.713 1.00 90.19 89 GLN A C 1
ATOM 742 O O . GLN A 1 89 ? -16.530 5.339 23.425 1.00 90.19 89 GLN A O 1
ATOM 747 N N . THR A 1 90 ? -14.499 6.206 23.052 1.00 88.62 90 THR A N 1
ATOM 748 C CA . THR A 1 90 ? -14.467 7.077 24.240 1.00 88.62 90 THR A CA 1
ATOM 749 C C . THR A 1 90 ? -14.880 8.510 23.886 1.00 88.62 90 THR A C 1
ATOM 751 O O . THR A 1 90 ? -15.732 9.101 24.555 1.00 88.62 90 THR A O 1
ATOM 754 N N . GLY A 1 91 ? -14.356 9.034 22.776 1.00 86.19 91 GLY A N 1
ATOM 755 C CA . GLY A 1 91 ? -14.595 10.387 22.272 1.00 86.19 91 GLY A CA 1
ATOM 756 C C . GLY A 1 91 ? -15.704 10.494 21.221 1.00 86.19 91 GLY A C 1
ATOM 757 O O . GLY A 1 91 ? -16.790 9.906 21.355 1.00 86.19 91 GLY A O 1
ATOM 758 N N . SER A 1 92 ? -15.437 11.295 20.186 1.00 89.62 92 SER A N 1
ATOM 759 C CA . SER A 1 92 ? -16.359 11.504 19.072 1.00 89.62 92 SER A CA 1
ATOM 760 C C . SER A 1 92 ? -16.438 10.267 18.170 1.00 89.62 92 SER A C 1
ATOM 762 O O . SER A 1 92 ? -15.550 9.413 18.158 1.00 89.62 92 SER A O 1
ATOM 764 N N . LEU A 1 93 ? -17.519 10.156 17.394 1.00 86.38 93 LEU A N 1
ATOM 765 C CA . LEU A 1 93 ? -17.645 9.088 16.399 1.00 86.38 93 LEU A CA 1
ATOM 766 C C . LEU A 1 93 ? -16.577 9.211 15.300 1.00 86.38 93 LEU A C 1
ATOM 768 O O . LEU A 1 93 ? -16.087 8.199 14.809 1.00 86.38 93 LEU A O 1
ATOM 772 N N . ARG A 1 94 ? -16.194 10.441 14.931 1.00 87.06 94 ARG A N 1
ATOM 773 C CA . ARG A 1 94 ? -15.169 10.696 13.911 1.00 87.06 94 ARG A CA 1
ATOM 774 C C . ARG A 1 94 ? -13.811 10.146 14.344 1.00 87.06 94 ARG A C 1
ATOM 776 O O . ARG A 1 94 ? -13.174 9.466 13.545 1.00 87.06 94 ARG A O 1
ATOM 783 N N . ASP A 1 95 ? -13.411 10.402 15.586 1.00 87.19 95 ASP A N 1
ATOM 784 C CA . ASP A 1 95 ? -12.119 9.943 16.110 1.00 87.19 95 ASP A CA 1
ATOM 785 C C . ASP A 1 95 ? -12.083 8.415 16.162 1.00 87.19 95 ASP A C 1
ATOM 787 O O . ASP A 1 95 ? -11.149 7.799 15.659 1.00 87.19 95 ASP A O 1
ATOM 791 N N . TYR A 1 96 ? -13.171 7.800 16.640 1.00 89.12 96 TYR A N 1
ATOM 792 C CA . TYR A 1 96 ? -13.318 6.346 16.648 1.00 89.12 96 TYR A CA 1
ATOM 793 C C . TYR A 1 96 ? -13.245 5.734 15.244 1.00 89.12 96 TYR A C 1
ATOM 795 O O . TYR A 1 96 ? -12.551 4.742 15.047 1.00 89.12 96 TYR A O 1
ATOM 803 N N . ILE A 1 97 ? -13.929 6.317 14.251 1.00 87.69 97 ILE A N 1
ATOM 804 C CA . ILE A 1 97 ? -13.855 5.845 12.858 1.00 87.69 97 ILE A CA 1
ATOM 805 C C . ILE A 1 97 ? -12.425 5.969 12.322 1.00 87.69 97 ILE A C 1
ATOM 807 O O . ILE A 1 97 ? -11.963 5.067 11.625 1.00 87.69 97 ILE A O 1
ATOM 811 N N . SER A 1 98 ? -11.735 7.070 12.622 1.00 85.94 98 SER A N 1
ATOM 812 C CA . SER A 1 98 ? -10.355 7.291 12.187 1.00 85.94 98 SER A CA 1
ATOM 813 C C . SER A 1 98 ? -9.409 6.244 12.778 1.00 85.94 98 SER A C 1
ATOM 815 O O . SER A 1 98 ? -8.646 5.618 12.045 1.00 85.94 98 SER A O 1
ATOM 817 N N . GLU A 1 99 ? -9.499 6.007 14.085 1.00 85.50 99 GLU A N 1
ATOM 818 C CA . GLU A 1 99 ? -8.677 5.026 14.796 1.00 85.50 99 GLU A CA 1
ATOM 819 C C . GLU A 1 99 ? -8.995 3.592 14.354 1.00 85.50 99 GLU A C 1
ATOM 821 O O . GLU A 1 99 ? -8.087 2.818 14.053 1.00 85.50 99 GLU A O 1
ATOM 826 N N . PHE A 1 100 ? -10.282 3.261 14.199 1.00 88.62 100 PHE A N 1
ATOM 827 C CA . PHE A 1 100 ? -10.714 1.965 13.683 1.00 88.62 100 PHE A CA 1
ATOM 828 C C . PHE A 1 100 ? -10.162 1.706 12.280 1.00 88.62 100 PHE A C 1
ATOM 830 O O . PHE A 1 100 ? -9.654 0.622 12.025 1.00 88.62 100 PHE A O 1
ATOM 837 N N . ARG A 1 101 ? -10.231 2.686 11.368 1.00 85.31 101 ARG A N 1
ATOM 838 C CA . ARG A 1 101 ? -9.687 2.549 10.005 1.00 85.31 101 ARG A CA 1
ATOM 839 C C . ARG A 1 101 ? -8.175 2.363 10.013 1.00 85.31 101 ARG A C 1
ATOM 841 O O . ARG A 1 101 ? -7.677 1.519 9.278 1.00 85.31 101 ARG A O 1
ATOM 848 N N . CYS A 1 102 ? -7.467 3.114 10.855 1.00 81.75 102 CYS A N 1
ATOM 849 C CA . CYS A 1 102 ? -6.021 2.981 11.011 1.00 81.75 102 CYS A CA 1
ATOM 850 C C . CYS A 1 102 ? -5.636 1.558 11.445 1.00 81.75 102 CYS A C 1
ATOM 852 O O . CYS A 1 102 ? -4.802 0.920 10.808 1.00 81.75 102 CYS A O 1
ATOM 854 N N . LEU A 1 103 ? -6.304 1.028 12.475 1.00 82.44 103 LEU A N 1
ATOM 855 C CA . LEU A 1 103 ? -6.058 -0.324 12.978 1.00 82.44 103 LEU A CA 1
ATOM 856 C C . LEU A 1 103 ? -6.511 -1.409 11.987 1.00 82.44 103 LEU A C 1
ATOM 858 O O . LEU A 1 103 ? -5.780 -2.367 11.760 1.00 82.44 103 LEU A O 1
ATOM 862 N N . ALA A 1 104 ? -7.677 -1.249 11.355 1.00 82.94 104 ALA A N 1
ATOM 863 C CA . ALA A 1 104 ? -8.225 -2.220 10.407 1.00 82.94 104 ALA A CA 1
ATOM 864 C C . ALA A 1 104 ? -7.369 -2.351 9.138 1.00 82.94 104 ALA A C 1
ATOM 866 O O . ALA A 1 104 ? -7.153 -3.462 8.660 1.00 82.94 104 ALA A O 1
ATOM 867 N N . ASN A 1 105 ? -6.823 -1.242 8.625 1.00 76.31 105 ASN A N 1
ATOM 868 C CA . ASN A 1 105 ? -5.904 -1.258 7.480 1.00 76.31 105 ASN A CA 1
ATOM 869 C C . ASN A 1 105 ? -4.593 -2.003 7.784 1.00 76.31 105 ASN A C 1
ATOM 871 O O . ASN A 1 105 ? -3.913 -2.455 6.867 1.00 76.31 105 ASN A O 1
ATOM 875 N N . ARG A 1 106 ? -4.248 -2.142 9.069 1.00 73.38 106 ARG A N 1
ATOM 876 C CA . ARG A 1 106 ? -3.044 -2.828 9.551 1.00 73.38 106 ARG A CA 1
ATOM 877 C C . ARG A 1 106 ? -3.302 -4.286 9.952 1.00 73.38 106 ARG A C 1
ATOM 879 O O . ARG A 1 106 ? -2.359 -5.003 10.259 1.00 73.38 106 ARG A O 1
ATOM 886 N N . THR A 1 107 ? -4.546 -4.770 9.919 1.00 70.62 107 THR A N 1
ATOM 887 C CA . THR A 1 107 ? -4.888 -6.176 10.206 1.00 70.62 107 THR A CA 1
ATOM 888 C C . THR A 1 107 ? -5.180 -6.940 8.915 1.00 70.62 107 THR A C 1
ATOM 890 O O . THR A 1 107 ? -6.276 -6.831 8.371 1.00 70.62 107 THR A O 1
ATOM 893 N N . ARG A 1 108 ? -4.216 -7.731 8.425 1.00 61.41 108 ARG A N 1
ATOM 894 C CA . ARG A 1 108 ? -4.356 -8.504 7.172 1.00 61.41 108 ARG A CA 1
ATOM 895 C C . ARG A 1 108 ? -5.226 -9.764 7.303 1.00 61.41 108 ARG A C 1
ATOM 897 O O . ARG A 1 108 ? -5.809 -10.194 6.315 1.00 61.41 108 ARG A O 1
ATOM 904 N N . ASP A 1 109 ? -5.378 -10.304 8.513 1.00 68.06 109 ASP A N 1
ATOM 905 C CA . ASP A 1 109 ? -5.993 -11.628 8.727 1.00 68.06 109 ASP A CA 1
ATOM 906 C C . ASP A 1 109 ? -7.471 -11.576 9.153 1.00 68.06 109 ASP A C 1
ATOM 908 O O . ASP A 1 109 ? -8.084 -12.603 9.453 1.00 68.06 109 ASP A O 1
ATOM 912 N N . MET A 1 110 ? -8.073 -10.383 9.210 1.00 74.38 110 MET A N 1
ATOM 913 C CA . MET A 1 110 ? -9.467 -10.230 9.627 1.00 74.38 110 MET A CA 1
ATOM 914 C C . MET A 1 110 ? -10.413 -10.180 8.435 1.00 74.38 110 MET A C 1
ATOM 916 O O . MET A 1 110 ? -10.303 -9.337 7.547 1.00 74.38 110 MET A O 1
ATOM 920 N N . THR A 1 111 ? -11.416 -11.053 8.453 1.00 80.62 111 THR A N 1
ATOM 921 C CA . THR A 1 111 ? -12.480 -11.030 7.451 1.00 80.62 111 THR A CA 1
ATOM 922 C C . THR A 1 111 ? -13.346 -9.769 7.601 1.00 80.62 111 THR A C 1
ATOM 924 O O . THR A 1 111 ? -13.503 -9.245 8.711 1.00 80.62 111 THR A O 1
ATOM 927 N N . PRO A 1 112 ? -14.003 -9.299 6.522 1.00 81.75 112 PRO A N 1
ATOM 928 C CA . PRO A 1 112 ? -14.915 -8.155 6.596 1.00 81.75 112 PRO A CA 1
ATOM 929 C C . PRO A 1 112 ? -16.019 -8.308 7.656 1.00 81.75 11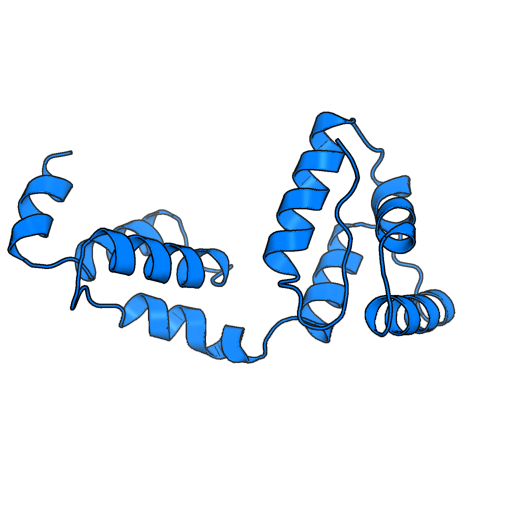2 PRO A C 1
ATOM 931 O O . PRO A 1 112 ? -16.445 -7.327 8.265 1.00 81.75 112 PRO A O 1
ATOM 934 N N . SER A 1 113 ? -16.472 -9.540 7.919 1.00 82.31 113 SER A N 1
ATOM 935 C CA . SER A 1 113 ? -17.474 -9.833 8.951 1.00 82.31 113 SER A CA 1
ATOM 936 C C . SER A 1 113 ? -16.933 -9.662 10.375 1.00 82.31 113 SER A C 1
ATOM 938 O O . SER A 1 113 ? -17.658 -9.160 11.243 1.00 82.31 113 SER A O 1
ATOM 940 N N . ILE A 1 114 ? -15.665 -10.011 10.616 1.00 82.38 114 ILE A N 1
ATOM 941 C CA . ILE A 1 114 ? -14.980 -9.756 11.890 1.00 82.38 114 ILE A CA 1
ATOM 942 C C . ILE A 1 114 ? -14.788 -8.251 12.076 1.00 82.38 114 ILE A C 1
ATOM 944 O O . ILE A 1 114 ? -15.185 -7.722 13.113 1.00 82.38 114 ILE A O 1
ATOM 948 N N . LEU A 1 115 ? -14.298 -7.539 11.055 1.00 85.75 115 LEU A N 1
ATOM 949 C CA . LEU A 1 115 ? -14.134 -6.081 11.106 1.00 85.75 115 LEU A CA 1
ATOM 950 C C . LEU A 1 115 ? -15.462 -5.377 11.425 1.00 85.75 115 LEU A C 1
ATOM 952 O O . LEU A 1 115 ? -15.523 -4.546 12.332 1.00 85.75 115 LEU A O 1
ATOM 956 N N . ARG A 1 116 ? -16.560 -5.763 10.760 1.00 86.06 116 ARG A N 1
ATOM 957 C CA . ARG A 1 116 ? -17.899 -5.218 11.048 1.00 86.06 116 ARG A CA 1
ATOM 958 C C . ARG A 1 116 ? -18.326 -5.484 12.495 1.00 86.06 116 ARG A C 1
ATOM 960 O O . ARG A 1 116 ? -18.852 -4.586 13.154 1.00 86.06 116 ARG A O 1
ATOM 967 N N . SER A 1 117 ? -18.094 -6.697 12.995 1.00 85.31 117 SER A N 1
ATOM 968 C CA . SER A 1 117 ? -18.411 -7.072 14.379 1.00 85.31 117 SER A CA 1
ATOM 969 C C . SER A 1 117 ? -17.614 -6.248 15.395 1.00 85.31 117 SER A C 1
ATOM 971 O O . SER A 1 117 ? -18.196 -5.741 16.357 1.00 85.31 117 SER A O 1
ATOM 973 N N . CYS A 1 118 ? -16.314 -6.049 15.157 1.00 87.38 118 CYS A N 1
ATOM 974 C CA . CYS A 1 118 ? -15.448 -5.210 15.988 1.00 87.38 118 CYS A CA 1
ATOM 975 C C . CYS A 1 118 ? -15.920 -3.752 16.001 1.00 87.38 118 CYS A C 1
ATOM 977 O O . CYS A 1 118 ? -16.050 -3.162 17.074 1.00 87.38 118 CYS A O 1
ATOM 979 N N . PHE A 1 119 ? -16.260 -3.198 14.832 1.00 87.94 119 PHE A N 1
ATOM 980 C CA . PHE A 1 119 ? -16.760 -1.829 14.706 1.00 87.94 119 PHE A CA 1
ATOM 981 C C . PHE A 1 119 ? -18.033 -1.615 15.539 1.00 87.94 119 PHE A C 1
ATOM 983 O O . PHE A 1 119 ? -18.094 -0.761 16.422 1.00 87.94 119 PHE A O 1
ATOM 990 N N . ILE A 1 120 ? -19.051 -2.459 15.340 1.00 88.00 120 ILE A N 1
ATOM 991 C CA . ILE A 1 120 ? -20.321 -2.349 16.077 1.00 88.00 120 ILE A CA 1
ATOM 992 C C . ILE A 1 120 ? -20.108 -2.605 17.581 1.00 88.00 120 ILE A C 1
ATOM 994 O O . ILE A 1 120 ? -20.711 -1.941 18.428 1.00 88.00 120 ILE A O 1
ATOM 998 N N . GLY A 1 121 ? -19.236 -3.552 17.936 1.00 87.12 121 GLY A N 1
ATOM 999 C CA . GLY A 1 121 ? -18.897 -3.882 19.321 1.00 87.12 121 GLY A CA 1
ATOM 1000 C C . GLY A 1 121 ? -18.087 -2.804 20.053 1.00 87.12 121 GLY A C 1
ATOM 1001 O O . GLY A 1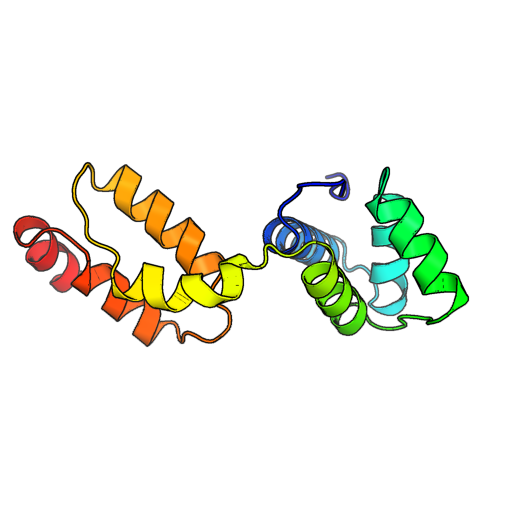 121 ? -18.049 -2.812 21.295 1.00 87.12 121 GLY A O 1
ATOM 1002 N N . GLY A 1 122 ? -17.456 -1.883 19.323 1.00 87.94 122 GLY A N 1
ATOM 1003 C CA . GLY A 1 122 ? -16.671 -0.774 19.862 1.00 87.94 122 GLY A CA 1
ATOM 1004 C C . GLY A 1 122 ? -17.446 0.532 20.052 1.00 87.94 122 GLY A C 1
ATOM 1005 O O . GLY A 1 122 ? -17.097 1.302 20.944 1.00 87.94 122 GLY A O 1
ATOM 1006 N N . LEU A 1 123 ? -18.532 0.752 19.304 1.00 90.12 123 LEU A N 1
ATOM 1007 C C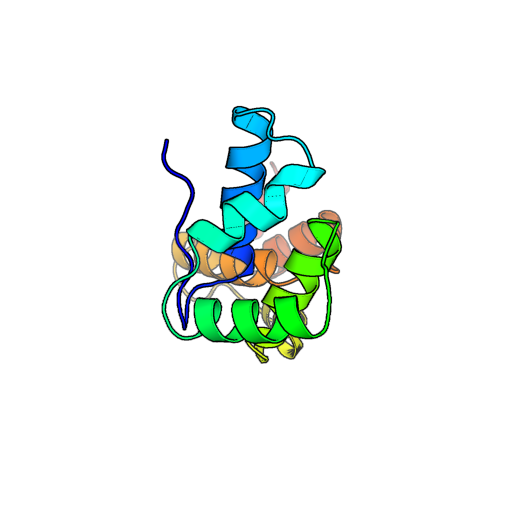A . LEU A 1 123 ? -19.371 1.959 19.397 1.00 90.12 123 LEU A CA 1
ATOM 1008 C C . LEU A 1 123 ? -19.995 2.174 20.789 1.00 90.12 123 LEU A C 1
ATOM 1010 O O . LEU A 1 123 ? -20.219 1.217 21.541 1.00 90.12 123 LEU A O 1
ATOM 1014 N N . LYS A 1 124 ? -20.347 3.421 21.122 1.00 85.12 124 LYS A N 1
ATOM 1015 C CA . LYS A 1 124 ? -21.172 3.757 22.299 1.00 85.12 124 LYS A CA 1
ATOM 1016 C C . LYS A 1 124 ? -22.561 3.130 22.189 1.00 85.12 124 LYS A C 1
ATOM 1018 O O . LYS A 1 124 ? -23.095 2.993 21.090 1.00 85.12 124 LYS A O 1
ATOM 1023 N N . LYS A 1 125 ? -23.151 2.735 23.326 1.00 76.31 125 LYS A N 1
ATOM 1024 C CA . LYS A 1 125 ? -24.441 2.019 23.355 1.00 76.31 125 LYS A CA 1
ATOM 1025 C C . LYS A 1 125 ? -25.549 2.796 22.643 1.00 76.31 125 LYS A C 1
ATOM 1027 O O . LYS A 1 125 ? -26.295 2.166 21.902 1.00 76.31 125 LYS A O 1
ATOM 1032 N N . GLU A 1 126 ? -25.600 4.121 22.803 1.00 75.25 126 GLU A N 1
ATOM 1033 C CA . GLU A 1 126 ? -26.569 4.969 22.098 1.00 75.25 126 GLU A CA 1
ATOM 1034 C C . GLU A 1 126 ? -26.499 4.837 20.566 1.00 75.25 126 GLU A C 1
ATOM 1036 O O . GLU A 1 126 ? -27.532 4.731 19.922 1.00 75.25 126 GLU A O 1
ATOM 1041 N N . LEU A 1 127 ? -25.301 4.731 19.983 1.00 71.75 127 LEU A N 1
ATOM 1042 C CA . LEU A 1 127 ? -25.104 4.666 18.528 1.00 71.75 127 LEU A CA 1
ATOM 1043 C C . LEU A 1 127 ? -25.197 3.240 17.964 1.00 71.75 127 LEU A C 1
ATOM 1045 O O . LEU A 1 127 ? -25.354 3.048 16.760 1.00 71.75 127 LEU A O 1
ATOM 1049 N N . ARG A 1 128 ? -25.103 2.209 18.816 1.00 65.38 128 ARG A N 1
ATOM 1050 C CA . ARG A 1 128 ? -25.214 0.804 18.381 1.00 65.38 128 ARG A CA 1
ATOM 1051 C C . ARG A 1 128 ? -26.599 0.457 17.855 1.00 65.38 128 ARG A C 1
ATOM 1053 O O . ARG A 1 128 ? -26.706 -0.459 17.043 1.00 65.38 128 ARG A O 1
ATOM 1060 N N . HIS A 1 129 ? -27.641 1.111 18.363 1.00 57.41 129 HIS A N 1
ATOM 1061 C CA . HIS A 1 129 ? -29.012 0.836 17.947 1.00 57.41 129 HIS A CA 1
ATOM 1062 C C . HIS A 1 129 ? -29.295 1.397 16.553 1.00 57.41 129 HIS A C 1
ATOM 1064 O O . HIS A 1 129 ? -29.808 0.658 15.717 1.00 57.41 129 HIS A O 1
ATOM 1070 N N . ASP A 1 130 ? -28.836 2.614 16.265 1.00 59.75 130 ASP A N 1
ATOM 1071 C CA . ASP A 1 130 ? -29.034 3.254 14.961 1.00 59.75 130 ASP A CA 1
ATOM 1072 C C . ASP A 1 130 ? -28.256 2.546 13.840 1.00 59.75 130 ASP A C 1
ATOM 1074 O O . ASP A 1 130 ? -28.772 2.353 12.744 1.00 59.75 130 ASP A O 1
ATOM 1078 N N . VAL A 1 131 ? -27.037 2.071 14.122 1.00 59.22 131 VAL A N 1
ATOM 1079 C CA . VAL A 1 131 ? -26.196 1.367 13.132 1.00 59.22 131 VAL A CA 1
ATOM 1080 C C . VAL A 1 131 ? -26.660 -0.074 12.869 1.00 59.22 131 VAL A C 1
ATOM 1082 O O . VAL A 1 131 ? -26.366 -0.623 11.814 1.00 59.22 131 VAL A O 1
ATOM 1085 N N . LYS A 1 132 ? -27.388 -0.711 13.798 1.00 55.34 132 LYS A N 1
ATOM 1086 C CA . LYS A 1 132 ? -27.979 -2.048 13.578 1.00 55.34 132 LYS A CA 1
ATOM 1087 C C . LYS A 1 132 ? -29.256 -2.019 12.731 1.00 55.34 132 LYS A C 1
ATOM 1089 O O . LYS A 1 132 ? -29.685 -3.078 12.283 1.00 55.34 132 LYS A O 1
ATOM 1094 N N . LEU A 1 133 ? -29.869 -0.846 12.579 1.00 48.47 133 LEU A N 1
ATOM 1095 C CA . LEU A 1 133 ? -31.087 -0.630 11.792 1.00 48.47 133 LEU A CA 1
ATOM 1096 C C . LEU A 1 133 ? -30.793 -0.217 10.335 1.00 48.47 133 LEU A C 1
ATOM 1098 O O . LEU A 1 133 ? -31.731 -0.093 9.551 1.00 48.47 133 LEU A O 1
ATOM 1102 N N . LEU A 1 134 ? -29.512 -0.029 9.991 1.00 48.41 134 LEU A N 1
ATOM 1103 C CA . LEU A 1 134 ? -28.982 0.192 8.639 1.00 48.41 134 LEU A CA 1
ATOM 1104 C C . LEU A 1 134 ? -28.406 -1.109 8.058 1.00 48.41 134 LEU A C 1
ATOM 1106 O O . LEU A 1 134 ? -28.604 -1.333 6.846 1.00 48.41 134 LEU A O 1
#